Protein AF-I6T8H5-F1 (afdb_monomer_lite)

Radius of gyration: 14.56 Å; chains: 1; bounding box: 39×32×36 Å

Organism: Enterococcus hirae (strain ATCC 9790 / DSM 20160 / JCM 8729 / LMG 6399 / NBRC 3181 / NCIMB 6459 / NCDO 1258 / NCTC 12367 / WDCM 00089 / R) (NCBI:txid768486)

Secondary structure (DSSP, 8-state):
--EEEEEEETTT--EEEEEEEEEEEE-SSTTEEEEEEEEETTEEEEEEEEP-TTEEEEEEE----SSS--------SSS-----------

InterPro domains:
  IPR058243 Mycobacterium phage, VG64 [PF25682] (2-87)

Foldseek 3Di:
DKKKKWKAFQVVLDTPDIDIAPWDWDPPDVQWIWIWHDPDDPDIDIDIGGDDPRIDMDMGDPDDDPDDDDDDDDDRPDDDDDDDDDDDDD

Structure (mmCIF, N/CA/C/O backbone):
data_AF-I6T8H5-F1
#
_entry.id   AF-I6T8H5-F1
#
loop_
_atom_site.group_PDB
_atom_site.id
_atom_site.type_symbol
_atom_site.label_atom_id
_atom_site.la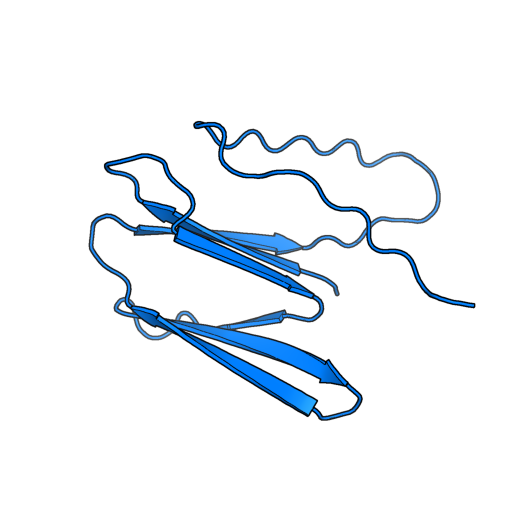bel_alt_id
_atom_site.label_comp_id
_atom_site.label_asym_id
_atom_site.label_entity_id
_atom_site.label_seq_id
_atom_site.pdbx_PDB_ins_code
_atom_site.Cartn_x
_atom_site.Cartn_y
_atom_site.Cartn_z
_atom_site.occupancy
_atom_site.B_iso_or_equiv
_atom_site.auth_seq_id
_atom_site.auth_comp_id
_atom_site.auth_asym_id
_atom_site.auth_atom_id
_atom_site.pdbx_PDB_model_num
ATOM 1 N N . MET A 1 1 ? -14.968 0.779 8.158 1.00 74.56 1 MET A N 1
ATOM 2 C CA . MET A 1 1 ? -14.594 0.750 6.741 1.00 74.56 1 MET A CA 1
ATOM 3 C C . MET A 1 1 ? -13.535 -0.282 6.427 1.00 74.56 1 MET A C 1
ATOM 5 O O . MET A 1 1 ? -12.468 -0.281 7.038 1.00 74.56 1 MET A O 1
ATOM 9 N N . ILE A 1 2 ? -13.867 -1.177 5.499 1.00 85.50 2 ILE A N 1
ATOM 10 C CA . ILE A 1 2 ? -12.900 -2.038 4.819 1.00 85.50 2 ILE A CA 1
ATOM 11 C C . ILE A 1 2 ? -12.391 -1.268 3.605 1.00 85.50 2 ILE A C 1
ATOM 13 O O . ILE A 1 2 ? -13.178 -0.619 2.924 1.00 85.50 2 ILE A O 1
ATOM 17 N N . ARG A 1 3 ? -11.089 -1.332 3.355 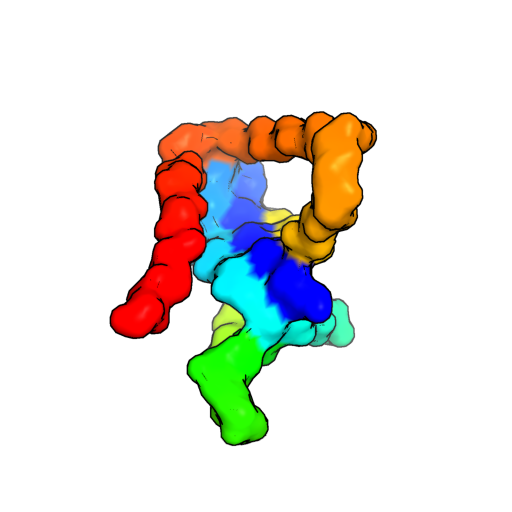1.00 88.62 3 ARG A N 1
ATOM 18 C CA . ARG A 1 3 ? -10.433 -0.728 2.204 1.00 88.62 3 ARG A CA 1
ATOM 19 C C . ARG A 1 3 ? -9.567 -1.745 1.490 1.00 88.62 3 ARG A C 1
ATOM 21 O O . ARG A 1 3 ? -9.100 -2.704 2.110 1.00 88.62 3 ARG A O 1
ATOM 28 N N . ARG A 1 4 ? -9.304 -1.482 0.218 1.00 88.88 4 ARG A N 1
ATOM 29 C CA . ARG A 1 4 ? -8.260 -2.128 -0.571 1.00 88.88 4 ARG A CA 1
ATOM 30 C C . ARG A 1 4 ? -7.209 -1.101 -0.946 1.00 88.88 4 ARG A C 1
ATOM 32 O O . ARG A 1 4 ? -7.539 0.013 -1.334 1.00 88.88 4 ARG A O 1
ATOM 39 N N . VAL A 1 5 ? -5.950 -1.489 -0.829 1.00 92.38 5 VAL A N 1
ATOM 40 C CA . VAL A 1 5 ? -4.815 -0.736 -1.353 1.00 92.38 5 VAL A CA 1
ATOM 41 C C . VAL A 1 5 ? -4.129 -1.605 -2.386 1.00 92.38 5 VAL A C 1
ATOM 43 O O . VAL A 1 5 ? -3.778 -2.742 -2.075 1.00 92.38 5 VAL A O 1
ATOM 46 N N . ALA A 1 6 ? -3.922 -1.069 -3.583 1.00 93.19 6 ALA A N 1
ATOM 47 C CA . ALA A 1 6 ? -3.150 -1.715 -4.637 1.00 93.19 6 ALA A CA 1
ATOM 48 C C . ALA A 1 6 ? -2.033 -0.776 -5.096 1.00 93.19 6 ALA A C 1
ATOM 50 O O . ALA A 1 6 ? -2.284 0.402 -5.348 1.00 93.19 6 ALA A O 1
ATOM 51 N N . VAL A 1 7 ? -0.809 -1.295 -5.205 1.00 92.94 7 VAL A N 1
ATOM 52 C CA . VAL A 1 7 ? 0.341 -0.597 -5.794 1.00 92.94 7 VAL A CA 1
ATOM 53 C C . VAL A 1 7 ? 0.686 -1.279 -7.106 1.00 92.94 7 VAL A C 1
ATOM 55 O O . VAL A 1 7 ? 0.875 -2.495 -7.156 1.00 92.94 7 VAL A O 1
ATOM 58 N N . ILE A 1 8 ? 0.760 -0.488 -8.167 1.00 93.00 8 ILE A N 1
ATOM 59 C CA . ILE A 1 8 ? 0.898 -0.949 -9.543 1.00 93.00 8 ILE A CA 1
ATOM 60 C C . ILE A 1 8 ? 2.155 -0.327 -10.137 1.00 93.00 8 ILE A C 1
ATOM 62 O O . ILE A 1 8 ? 2.422 0.867 -9.973 1.00 93.00 8 ILE A O 1
ATOM 66 N N . ASN A 1 9 ? 2.927 -1.141 -10.844 1.00 92.81 9 ASN A N 1
ATOM 67 C CA . ASN A 1 9 ? 4.076 -0.686 -11.603 1.00 92.81 9 ASN A CA 1
ATOM 68 C C . ASN A 1 9 ? 3.643 -0.242 -12.998 1.00 92.81 9 ASN A C 1
ATOM 70 O O . ASN A 1 9 ? 3.393 -1.076 -13.852 1.00 92.81 9 ASN A O 1
ATOM 74 N N . THR A 1 10 ? 3.645 1.054 -13.265 1.00 92.62 10 THR A N 1
ATOM 75 C CA . THR A 1 10 ? 3.254 1.672 -14.548 1.00 92.62 10 THR A CA 1
ATOM 76 C C . THR A 1 10 ? 4.152 1.329 -15.745 1.00 92.62 10 THR A C 1
ATOM 78 O O . THR A 1 10 ? 3.836 1.697 -16.869 1.00 92.62 10 THR A O 1
ATOM 81 N N . ARG A 1 11 ? 5.298 0.663 -15.536 1.00 92.81 11 ARG A N 1
ATOM 82 C CA . ARG A 1 11 ? 6.178 0.205 -16.627 1.00 92.81 11 ARG A CA 1
ATOM 83 C C . ARG A 1 11 ? 5.867 -1.220 -17.079 1.00 92.81 11 ARG A C 1
ATOM 85 O O . ARG A 1 11 ? 6.167 -1.580 -18.212 1.00 92.81 11 ARG A O 1
ATOM 92 N N . THR A 1 12 ? 5.372 -2.054 -16.170 1.00 89.44 12 THR A N 1
ATOM 93 C CA . THR A 1 12 ? 5.057 -3.472 -16.444 1.00 89.44 12 THR A CA 1
ATOM 94 C C . THR A 1 12 ? 3.571 -3.773 -16.334 1.00 89.44 12 THR A C 1
ATOM 96 O O . THR A 1 12 ? 3.151 -4.902 -16.574 1.00 89.44 12 THR A O 1
ATOM 99 N N . ASP A 1 13 ? 2.829 -2.773 -15.877 1.00 87.00 13 ASP A N 1
ATOM 100 C CA . ASP A 1 13 ? 1.422 -2.744 -15.533 1.00 87.00 13 ASP A CA 1
ATOM 101 C C . ASP A 1 13 ? 1.023 -3.760 -14.421 1.00 87.00 13 ASP A C 1
ATOM 103 O O . ASP A 1 13 ? -0.129 -3.866 -14.014 1.00 87.00 13 ASP A O 1
ATOM 107 N N . LYS A 1 14 ? 1.982 -4.479 -13.821 1.00 85.38 14 LYS A N 1
ATOM 108 C CA . LYS A 1 14 ? 1.731 -5.487 -12.774 1.00 85.38 14 LYS A CA 1
ATOM 109 C C . LYS A 1 14 ? 1.405 -4.873 -11.414 1.00 85.38 14 LYS A C 1
ATOM 111 O O . LYS A 1 14 ? 1.990 -3.862 -11.019 1.00 85.38 14 LYS A O 1
ATOM 116 N N . VAL A 1 15 ? 0.560 -5.564 -10.648 1.00 87.12 15 VAL A N 1
ATOM 117 C CA . VAL A 1 15 ? 0.374 -5.293 -9.215 1.00 87.12 15 VAL A CA 1
ATOM 118 C C . VAL A 1 15 ? 1.587 -5.814 -8.443 1.00 87.12 15 VAL A C 1
ATOM 120 O O . VAL A 1 15 ? 1.904 -7.000 -8.497 1.00 87.12 15 VAL A O 1
ATOM 123 N N . GLU A 1 16 ? 2.269 -4.927 -7.723 1.00 90.06 16 GLU A N 1
ATOM 124 C CA . GLU A 1 16 ? 3.446 -5.263 -6.906 1.00 90.06 16 GLU A CA 1
ATOM 125 C C . GLU A 1 16 ? 3.093 -5.457 -5.427 1.00 90.06 16 GLU A C 1
ATOM 127 O O . GLU A 1 16 ? 3.815 -6.137 -4.698 1.00 90.06 16 GLU A O 1
ATOM 132 N N . PHE A 1 17 ? 1.978 -4.876 -4.979 1.00 90.38 17 PHE A N 1
ATOM 133 C CA . PHE A 1 17 ? 1.479 -5.022 -3.618 1.00 90.38 17 PHE A CA 1
ATOM 134 C C . PHE A 1 17 ? -0.042 -4.867 -3.578 1.00 90.38 17 PHE A C 1
ATOM 136 O O . PHE A 1 17 ? -0.593 -3.967 -4.211 1.00 90.38 17 PHE A O 1
ATOM 143 N N . GLU A 1 18 ? -0.707 -5.697 -2.776 1.00 88.69 18 GLU A N 1
ATOM 144 C CA . GLU A 1 18 ? -2.129 -5.575 -2.471 1.00 88.69 18 GLU A CA 1
ATOM 145 C C . GLU A 1 18 ? -2.385 -5.869 -0.989 1.00 88.69 18 GLU A C 1
ATOM 147 O O . GLU A 1 18 ? -1.848 -6.825 -0.426 1.00 88.69 18 GLU A O 1
ATOM 152 N N . ALA A 1 19 ? -3.238 -5.059 -0.364 1.00 84.38 19 ALA A N 1
ATOM 153 C CA . ALA A 1 19 ? -3.779 -5.334 0.959 1.00 84.38 19 ALA A CA 1
ATOM 154 C C . ALA A 1 19 ? -5.270 -5.002 1.006 1.00 84.38 19 ALA A C 1
ATOM 156 O O . ALA A 1 19 ? -5.696 -3.969 0.491 1.00 84.38 19 ALA A O 1
ATOM 157 N N . ILE A 1 20 ? -6.054 -5.851 1.672 1.00 84.69 20 ILE A N 1
ATOM 158 C CA . ILE A 1 20 ? -7.484 -5.636 1.913 1.00 84.69 20 ILE A CA 1
ATOM 159 C C . ILE A 1 20 ? -7.776 -5.834 3.398 1.00 84.69 20 ILE A C 1
ATOM 161 O O . ILE A 1 20 ? -7.322 -6.806 4.001 1.00 84.69 20 ILE A O 1
ATOM 165 N N . GLY A 1 21 ? -8.537 -4.921 3.996 1.00 85.94 21 GLY A N 1
ATOM 166 C CA . GLY A 1 21 ? -8.937 -5.017 5.398 1.00 85.94 21 GLY A CA 1
ATOM 167 C C . GLY A 1 21 ? -9.349 -3.675 5.985 1.00 85.94 21 GLY A C 1
ATOM 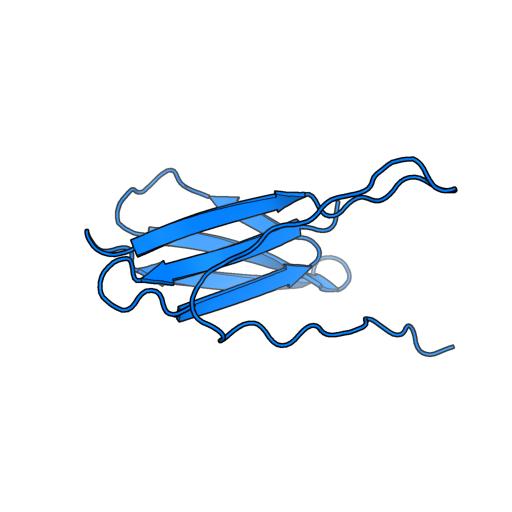168 O O . GLY A 1 21 ? -9.661 -2.730 5.265 1.00 85.94 21 GLY A O 1
ATOM 169 N N . ARG A 1 22 ? -9.326 -3.556 7.311 1.00 87.44 22 ARG A N 1
ATOM 170 C CA . ARG A 1 22 ? -9.441 -2.254 7.977 1.00 87.44 22 ARG A CA 1
ATOM 171 C C . ARG A 1 22 ? -8.107 -1.532 7.880 1.00 87.44 22 ARG A C 1
ATOM 173 O O . ARG A 1 22 ? -7.214 -1.753 8.696 1.00 87.44 22 ARG A O 1
ATOM 180 N N . ILE A 1 23 ? -7.968 -0.728 6.832 1.00 91.25 23 ILE A N 1
ATOM 181 C CA . ILE A 1 23 ? -6.698 -0.105 6.470 1.00 91.25 23 ILE A CA 1
ATOM 182 C C . ILE A 1 23 ? -6.733 1.397 6.737 1.00 91.25 23 ILE A C 1
ATOM 184 O O . ILE A 1 23 ? -7.719 2.067 6.426 1.00 91.25 23 ILE A O 1
ATOM 188 N N . SER A 1 24 ? -5.628 1.917 7.266 1.00 94.62 24 SER A N 1
ATOM 189 C CA . SER A 1 24 ? -5.253 3.328 7.195 1.00 94.62 24 SER A CA 1
ATOM 190 C C . SER A 1 24 ? -4.016 3.476 6.309 1.00 94.62 24 SER A C 1
ATOM 192 O O . SER A 1 24 ? -3.114 2.636 6.371 1.00 94.62 24 SER A O 1
ATOM 194 N N . VAL A 1 25 ? -3.982 4.523 5.488 1.00 95.56 25 VAL A N 1
ATOM 195 C CA . VAL A 1 25 ? -2.878 4.814 4.567 1.00 95.56 25 VAL A CA 1
ATOM 196 C C . VAL A 1 25 ? -2.356 6.212 4.857 1.00 95.56 25 VAL A C 1
ATOM 198 O O . VAL A 1 25 ? -3.136 7.159 4.919 1.00 95.56 25 VAL A O 1
ATOM 201 N N . ASP A 1 26 ? -1.046 6.321 5.031 1.00 96.69 26 ASP A N 1
ATOM 202 C CA . ASP A 1 26 ? -0.321 7.576 5.196 1.00 96.69 26 ASP A CA 1
ATOM 203 C C . ASP A 1 26 ? 0.535 7.830 3.946 1.00 96.69 26 ASP A C 1
ATOM 205 O O . ASP A 1 26 ? 1.307 6.970 3.500 1.00 96.69 26 ASP A O 1
ATOM 209 N N . THR A 1 27 ? 0.322 9.014 3.368 1.00 95.50 27 THR A N 1
ATOM 210 C CA . THR A 1 27 ? 0.887 9.492 2.102 1.00 95.50 27 THR A CA 1
ATOM 211 C C . THR A 1 27 ? 1.705 10.776 2.278 1.00 95.50 27 THR A C 1
ATOM 213 O O . THR A 1 27 ? 1.947 11.475 1.295 1.00 95.50 27 THR A O 1
ATOM 216 N N . GLU A 1 28 ? 2.089 11.145 3.506 1.00 96.38 28 GLU A N 1
ATOM 217 C CA . GLU A 1 28 ? 2.829 12.391 3.768 1.00 96.38 28 GLU A CA 1
ATOM 218 C C . GLU A 1 28 ? 4.219 12.401 3.106 1.00 96.38 28 GLU A C 1
ATOM 220 O O . GLU A 1 28 ? 4.713 13.450 2.687 1.00 96.38 28 GLU A O 1
ATOM 225 N N . ASP A 1 29 ? 4.845 11.230 2.962 1.00 95.00 29 ASP A N 1
ATOM 226 C CA . ASP A 1 29 ? 6.138 11.072 2.299 1.00 95.00 29 ASP A CA 1
ATOM 227 C C . ASP A 1 29 ? 5.966 10.513 0.885 1.00 95.00 29 ASP A C 1
ATOM 229 O O . ASP A 1 29 ? 5.652 9.345 0.685 1.00 95.00 29 ASP A O 1
ATOM 233 N N . LYS A 1 30 ? 6.267 11.327 -0.126 1.00 91.81 30 LYS A N 1
ATOM 234 C CA . LYS A 1 30 ? 6.185 10.926 -1.540 1.00 91.81 30 LYS A CA 1
ATOM 235 C C . LYS A 1 30 ? 7.036 9.702 -1.914 1.00 91.81 30 LYS A C 1
ATOM 237 O O . LYS A 1 30 ? 6.787 9.098 -2.953 1.00 91.81 30 LYS A O 1
ATOM 242 N N . ASN A 1 31 ? 8.053 9.359 -1.120 1.00 95.06 31 ASN A N 1
ATOM 243 C CA . ASN A 1 31 ? 8.946 8.235 -1.401 1.00 95.06 31 ASN A CA 1
ATOM 244 C C . ASN A 1 31 ? 8.468 6.925 -0.767 1.00 95.06 31 ASN A C 1
ATOM 246 O O . ASN A 1 31 ? 9.094 5.890 -0.983 1.00 95.06 31 ASN A O 1
ATOM 250 N N . LYS A 1 32 ? 7.396 6.927 0.033 1.00 95.38 32 LYS A N 1
ATOM 251 C CA . LYS A 1 32 ? 6.887 5.699 0.647 1.00 95.38 32 LYS A CA 1
ATOM 252 C C . LYS A 1 32 ? 5.396 5.763 0.935 1.00 95.38 32 LYS A C 1
ATOM 254 O O . LYS A 1 32 ? 4.870 6.783 1.350 1.00 95.38 32 LYS A O 1
ATOM 259 N N . LEU A 1 33 ? 4.739 4.622 0.814 1.00 96.00 33 LEU A N 1
ATOM 260 C CA . LEU A 1 33 ? 3.376 4.434 1.282 1.00 96.00 33 LEU A CA 1
ATOM 261 C C . LEU A 1 33 ? 3.416 3.669 2.605 1.00 96.00 33 LEU A C 1
ATOM 263 O O . LEU A 1 33 ? 3.970 2.565 2.666 1.00 96.00 33 LEU A O 1
ATOM 267 N N . VAL A 1 34 ? 2.855 4.244 3.670 1.00 97.62 34 VAL A N 1
ATOM 268 C CA . VAL A 1 34 ? 2.746 3.564 4.968 1.00 97.62 34 VAL A CA 1
ATOM 269 C C . VAL A 1 34 ? 1.320 3.061 5.136 1.00 97.62 34 VAL A C 1
ATOM 271 O O . VAL A 1 34 ? 0.367 3.831 5.138 1.00 97.62 34 VAL A O 1
ATOM 274 N N . ILE A 1 35 ? 1.178 1.748 5.285 1.00 95.12 35 ILE A N 1
ATOM 275 C CA . ILE A 1 35 ? -0.108 1.059 5.348 1.00 95.12 35 ILE A CA 1
ATOM 276 C C . ILE A 1 35 ? -0.213 0.376 6.709 1.00 95.12 35 ILE A C 1
ATOM 278 O O . ILE A 1 35 ? 0.629 -0.449 7.072 1.00 95.12 35 ILE A O 1
ATOM 282 N N . LEU A 1 36 ? -1.252 0.715 7.466 1.00 95.88 36 LEU A N 1
ATOM 283 C CA . LEU A 1 36 ? -1.600 0.068 8.727 1.00 95.88 36 LEU A CA 1
ATOM 284 C C . LEU A 1 36 ? -2.858 -0.765 8.532 1.00 95.88 36 LEU A C 1
ATOM 286 O O . LEU A 1 36 ? -3.885 -0.230 8.125 1.00 95.88 36 LEU A O 1
ATOM 290 N N . VAL A 1 37 ? -2.782 -2.052 8.858 1.00 89.69 37 VAL A N 1
ATOM 291 C CA . VAL A 1 37 ? -3.907 -2.988 8.776 1.00 89.69 37 VAL A CA 1
ATOM 292 C C . VAL A 1 37 ? -4.255 -3.455 10.183 1.00 89.69 37 VAL A C 1
ATOM 294 O O . VAL A 1 37 ? -3.405 -4.038 10.856 1.00 89.69 37 VAL A O 1
ATOM 297 N N . GLU A 1 38 ? -5.485 -3.210 10.634 1.00 88.25 38 GLU A N 1
ATOM 298 C CA . GLU A 1 38 ? -6.008 -3.791 11.877 1.00 88.25 38 GLU A CA 1
ATOM 299 C C . GLU A 1 38 ? -6.315 -5.281 11.636 1.00 88.25 38 GLU A C 1
ATOM 301 O O . GLU A 1 38 ? -7.167 -5.620 10.812 1.00 88.25 38 GLU A O 1
ATOM 306 N N . THR A 1 39 ? -5.601 -6.177 12.324 1.00 84.50 39 THR A N 1
ATOM 307 C CA . THR A 1 39 ? -5.737 -7.643 12.184 1.00 84.50 39 THR A CA 1
ATOM 308 C C . THR A 1 39 ? -6.463 -8.303 13.356 1.00 84.50 39 THR A C 1
ATOM 310 O O . THR A 1 39 ? -6.749 -9.495 13.308 1.00 84.50 39 THR A O 1
ATOM 313 N N . GLY A 1 40 ? -6.760 -7.533 14.400 1.00 81.12 40 GLY A N 1
ATOM 314 C CA . GLY A 1 40 ? -7.404 -7.967 15.636 1.00 81.12 40 GLY A CA 1
ATOM 315 C C . GLY A 1 40 ? -7.669 -6.757 16.531 1.00 81.12 40 GLY A C 1
ATOM 316 O O . GLY A 1 40 ? -7.252 -5.644 16.211 1.00 81.12 40 GLY A O 1
ATOM 317 N N . LYS A 1 41 ? -8.364 -6.945 17.658 1.00 86.81 41 LYS A N 1
ATOM 318 C CA . LYS A 1 41 ? -8.699 -5.835 18.565 1.00 86.81 41 LYS A CA 1
ATOM 319 C C . LYS A 1 41 ? -7.418 -5.174 19.086 1.00 86.81 41 LYS A C 1
ATOM 321 O O . LYS A 1 41 ? -6.737 -5.748 19.928 1.00 86.81 41 LYS A O 1
ATOM 326 N N . ASN A 1 42 ? -7.145 -3.951 18.627 1.00 86.94 42 ASN A N 1
ATOM 327 C CA . ASN A 1 42 ? -5.909 -3.207 18.902 1.00 86.94 42 ASN A CA 1
ATOM 328 C C . ASN A 1 42 ? -4.619 -3.888 18.398 1.00 86.94 42 ASN A C 1
ATOM 330 O O . ASN A 1 42 ? -3.529 -3.556 18.863 1.00 86.94 42 ASN A O 1
ATOM 334 N N . GLU A 1 43 ? -4.723 -4.812 17.444 1.00 83.88 43 GLU A N 1
ATOM 335 C CA . GLU A 1 43 ? -3.576 -5.466 16.815 1.00 83.88 43 GLU A CA 1
ATOM 336 C C . GLU A 1 43 ? -3.405 -4.948 15.392 1.00 83.88 43 GLU A C 1
ATOM 338 O O . GLU A 1 43 ? -4.341 -4.982 14.591 1.00 83.88 43 GLU A O 1
ATOM 343 N N . TYR A 1 44 ? -2.197 -4.488 15.069 1.00 88.06 44 TYR A N 1
ATOM 344 C CA . TYR A 1 44 ? -1.911 -3.841 13.794 1.00 88.06 44 TYR A CA 1
ATOM 345 C C . TYR A 1 44 ? -0.670 -4.430 13.137 1.00 88.06 44 TYR A C 1
ATOM 347 O O . TYR A 1 44 ? 0.361 -4.631 13.784 1.00 88.06 44 TYR A O 1
ATOM 355 N N . LYS A 1 45 ? -0.740 -4.621 11.821 1.00 85.38 45 LYS A N 1
ATOM 356 C CA . LYS A 1 45 ? 0.429 -4.864 10.974 1.00 85.38 45 LYS A CA 1
ATOM 357 C C . LYS A 1 45 ? 0.747 -3.611 10.173 1.00 85.38 45 LYS A C 1
ATOM 359 O O . LYS A 1 45 ? -0.146 -2.993 9.597 1.00 85.38 45 LYS A O 1
AT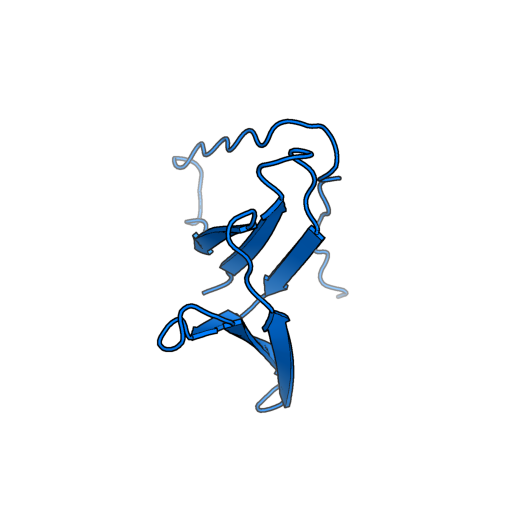OM 364 N N . LYS A 1 46 ? 2.026 -3.236 10.155 1.00 94.56 46 LYS A N 1
ATOM 365 C CA . LYS A 1 46 ? 2.541 -2.099 9.387 1.00 94.56 46 LYS A CA 1
ATOM 366 C C . LYS A 1 46 ? 3.290 -2.606 8.164 1.00 94.56 46 LYS A C 1
ATOM 368 O O . LYS A 1 46 ? 4.194 -3.427 8.296 1.00 94.56 46 LYS A O 1
ATOM 373 N N . HIS A 1 47 ? 2.958 -2.055 7.007 1.00 90.25 47 HIS A N 1
ATOM 374 C CA . HIS A 1 47 ? 3.686 -2.247 5.763 1.00 90.25 47 HIS A CA 1
ATOM 375 C C . HIS A 1 47 ? 4.213 -0.896 5.289 1.00 90.25 47 HIS A C 1
ATOM 377 O O . HIS A 1 47 ? 3.503 0.106 5.331 1.00 90.25 47 HIS A O 1
ATOM 383 N N . LEU A 1 48 ? 5.474 -0.870 4.870 1.00 95.06 48 LEU A N 1
ATOM 384 C CA . LEU A 1 48 ? 6.113 0.296 4.275 1.00 95.06 48 LEU A CA 1
ATOM 385 C C . LEU A 1 48 ? 6.514 -0.100 2.861 1.00 95.06 48 LEU A C 1
ATOM 387 O O . LEU A 1 48 ? 7.377 -0.959 2.681 1.00 95.06 48 LEU A O 1
ATOM 391 N N . VAL A 1 49 ? 5.858 0.504 1.877 1.00 92.69 49 VAL A N 1
ATOM 392 C CA . VAL A 1 49 ? 6.130 0.262 0.460 1.00 92.69 49 VAL A CA 1
ATOM 393 C C . VAL A 1 49 ? 6.959 1.425 -0.059 1.00 92.69 49 VAL A C 1
ATOM 395 O O . VAL A 1 49 ? 6.524 2.571 0.013 1.00 92.69 49 VAL A O 1
ATOM 398 N N . ASN A 1 50 ? 8.167 1.146 -0.542 1.00 94.38 50 ASN A N 1
ATOM 399 C CA . ASN A 1 50 ? 9.009 2.164 -1.162 1.00 94.38 50 ASN A CA 1
ATOM 400 C C . ASN A 1 50 ? 8.405 2.569 -2.514 1.00 94.38 50 ASN A C 1
ATOM 402 O O . ASN A 1 50 ? 8.098 1.701 -3.329 1.00 94.38 50 ASN A O 1
ATOM 406 N N . MET A 1 51 ? 8.251 3.868 -2.747 1.00 95.06 51 MET A N 1
ATOM 407 C CA . MET A 1 51 ? 7.647 4.413 -3.959 1.00 95.06 51 MET A CA 1
ATOM 408 C C . MET A 1 51 ? 8.732 4.933 -4.894 1.00 95.06 51 MET A C 1
ATOM 410 O O . MET A 1 51 ? 9.620 5.686 -4.496 1.00 95.06 51 MET A O 1
ATOM 414 N N . THR A 1 52 ? 8.642 4.546 -6.162 1.00 93.38 52 THR A N 1
ATOM 415 C CA . THR A 1 52 ? 9.492 5.060 -7.239 1.00 93.38 52 THR A CA 1
ATOM 416 C C . THR A 1 52 ? 8.669 5.881 -8.228 1.00 93.38 52 THR A C 1
ATOM 418 O O . THR A 1 52 ? 7.444 5.938 -8.145 1.00 93.38 52 THR A O 1
ATOM 421 N N . SER A 1 53 ? 9.333 6.474 -9.224 1.00 94.44 53 SER A N 1
ATOM 422 C CA . SER A 1 53 ? 8.662 7.166 -10.333 1.00 94.44 53 SER A CA 1
ATOM 423 C C . SER A 1 53 ? 7.765 6.260 -11.182 1.00 94.44 53 SER A C 1
ATOM 425 O O . SER A 1 53 ? 6.984 6.768 -11.977 1.00 94.44 53 SER A O 1
ATOM 427 N N . TRP A 1 54 ? 7.899 4.937 -11.055 1.00 94.88 54 TRP A N 1
ATOM 428 C CA . TRP A 1 54 ? 7.132 3.963 -11.829 1.00 94.88 54 TRP A CA 1
ATOM 429 C C . TRP A 1 54 ? 5.946 3.389 -11.064 1.00 94.88 54 TRP A C 1
ATOM 431 O O . TRP A 1 54 ? 5.234 2.554 -11.611 1.00 94.88 54 TRP A O 1
ATOM 441 N N . ASN A 1 55 ? 5.717 3.803 -9.821 1.00 93.12 55 ASN A N 1
ATOM 442 C CA . ASN A 1 55 ? 4.621 3.285 -9.019 1.00 93.12 55 ASN A CA 1
ATOM 443 C C . ASN A 1 55 ? 3.413 4.221 -9.081 1.00 93.12 55 ASN A C 1
ATOM 445 O O . ASN A 1 55 ? 3.534 5.430 -8.899 1.00 93.12 55 ASN A O 1
ATOM 449 N N . MET A 1 56 ? 2.235 3.638 -9.265 1.00 92.88 56 MET A N 1
ATOM 450 C CA . MET A 1 56 ? 0.952 4.260 -8.949 1.00 92.88 56 MET A CA 1
ATOM 451 C C . MET A 1 56 ? 0.280 3.452 -7.839 1.00 92.88 56 MET A C 1
ATOM 453 O O . MET A 1 56 ? 0.565 2.266 -7.677 1.00 92.88 56 MET A O 1
ATOM 457 N N . TYR A 1 57 ? -0.608 4.071 -7.068 1.00 93.62 57 TYR A N 1
ATOM 458 C CA . TYR A 1 57 ? -1.395 3.354 -6.071 1.00 93.62 57 TYR A CA 1
ATOM 459 C C . TYR A 1 57 ? -2.839 3.834 -6.065 1.00 93.62 57 TYR A C 1
ATOM 461 O O . TYR A 1 57 ? -3.126 4.978 -6.419 1.00 93.62 57 TYR A O 1
ATOM 469 N N . VAL A 1 58 ? -3.735 2.948 -5.641 1.00 91.81 58 VAL A N 1
ATOM 470 C CA . VAL A 1 58 ? -5.153 3.244 -5.442 1.00 91.81 58 VAL A CA 1
ATOM 471 C C . VAL A 1 58 ? -5.549 2.790 -4.043 1.00 91.81 58 VAL A C 1
ATOM 473 O O . VAL A 1 58 ? -5.132 1.722 -3.591 1.00 91.81 58 VAL A O 1
ATOM 476 N N . VAL A 1 59 ? -6.332 3.621 -3.354 1.00 92.06 59 VAL A N 1
ATOM 477 C CA . VAL A 1 59 ? -6.978 3.298 -2.077 1.00 92.06 59 VAL A CA 1
ATOM 478 C C . VAL A 1 59 ? -8.482 3.335 -2.307 1.00 92.06 59 VAL A C 1
ATOM 480 O O . VAL A 1 59 ? -9.032 4.382 -2.636 1.00 92.06 59 VAL A O 1
ATOM 483 N N . GLU A 1 60 ? -9.130 2.188 -2.159 1.00 87.00 60 GLU A N 1
ATOM 484 C CA . GLU A 1 60 ? -10.544 1.991 -2.471 1.00 87.00 60 GLU A CA 1
ATOM 485 C C . GLU A 1 60 ? -11.307 1.675 -1.187 1.00 87.00 60 GLU A C 1
ATOM 487 O O . GLU A 1 60 ? -10.946 0.741 -0.469 1.00 87.00 60 GLU A O 1
ATOM 492 N N . ASP A 1 61 ? -12.367 2.428 -0.900 1.00 86.19 61 ASP A N 1
ATOM 493 C CA . ASP A 1 61 ? -13.306 2.103 0.172 1.00 86.19 61 ASP A CA 1
ATOM 494 C C . ASP A 1 61 ? -14.275 1.016 -0.321 1.00 86.19 61 ASP A C 1
ATOM 496 O O . ASP A 1 61 ? -14.967 1.192 -1.320 1.00 86.19 61 ASP A O 1
ATOM 500 N N . LEU A 1 62 ? -14.317 -0.125 0.374 1.00 76.69 62 LEU A N 1
ATOM 501 C CA . LEU A 1 62 ? -15.089 -1.315 -0.015 1.00 76.69 62 LEU A CA 1
ATOM 502 C C . LEU A 1 62 ? -16.423 -1.459 0.743 1.00 76.69 62 LEU A C 1
ATOM 504 O O . LEU A 1 62 ? -16.981 -2.555 0.814 1.00 76.69 62 LEU A O 1
ATOM 508 N N . GLU A 1 63 ? -16.933 -0.402 1.377 1.00 69.44 63 GLU A N 1
ATOM 509 C CA . GLU A 1 63 ? -18.229 -0.478 2.064 1.00 69.44 63 GLU A CA 1
ATOM 510 C C . GLU A 1 63 ? -19.383 -0.682 1.062 1.00 69.44 63 GLU A C 1
ATOM 512 O O . GLU A 1 63 ? -19.558 0.091 0.126 1.00 69.44 63 GLU A O 1
ATOM 517 N N . GLY A 1 64 ? -20.183 -1.737 1.271 1.00 58.50 64 GLY A N 1
ATOM 518 C CA . GLY A 1 64 ? -21.375 -2.051 0.480 1.00 58.50 64 GLY A CA 1
ATOM 519 C C . GLY A 1 64 ? -22.650 -1.899 1.308 1.00 58.50 64 GLY A C 1
ATOM 520 O O . GLY A 1 64 ? -22.795 -2.523 2.362 1.00 58.50 64 GLY A O 1
ATOM 521 N N . ALA A 1 65 ? -23.586 -1.076 0.832 1.00 43.53 65 ALA A N 1
ATOM 522 C CA . ALA A 1 65 ? -24.899 -0.913 1.440 1.00 43.53 65 ALA A CA 1
ATOM 523 C C . ALA A 1 65 ? -25.713 -2.213 1.373 1.00 43.53 65 ALA A C 1
ATOM 525 O O . ALA A 1 65 ? -25.675 -2.963 0.392 1.00 43.53 65 ALA A O 1
ATOM 526 N N . LYS A 1 66 ? -26.501 -2.465 2.421 1.00 49.47 66 LYS A N 1
ATOM 527 C CA . LYS A 1 66 ? -27.499 -3.532 2.415 1.00 49.47 66 LYS A CA 1
ATOM 528 C C . LYS A 1 66 ? -28.522 -3.250 1.302 1.00 49.47 66 LYS A C 1
ATOM 530 O O . LYS A 1 66 ? -29.319 -2.334 1.430 1.00 49.47 66 LYS A O 1
ATOM 535 N N . VAL A 1 67 ? -28.533 -4.140 0.307 1.00 45.88 67 VAL A N 1
ATOM 536 C CA . VAL A 1 67 ? -29.568 -4.371 -0.724 1.00 45.88 67 VAL A CA 1
ATOM 537 C C . VAL A 1 67 ? -29.490 -3.505 -2.008 1.00 45.88 67 VAL A C 1
ATOM 539 O O . VAL A 1 67 ? -30.290 -2.618 -2.235 1.00 45.88 67 VAL A O 1
ATOM 542 N N . ASN A 1 68 ? -28.547 -3.884 -2.884 1.00 49.50 68 ASN A N 1
ATOM 543 C CA . ASN A 1 68 ? -28.519 -3.791 -4.363 1.00 49.50 68 ASN A CA 1
ATOM 544 C C . ASN A 1 68 ? -28.892 -2.463 -5.081 1.00 49.50 68 ASN A C 1
ATOM 546 O O . ASN A 1 68 ? -29.950 -2.372 -5.698 1.00 49.50 68 ASN A O 1
ATOM 550 N N . GLU A 1 69 ? -27.947 -1.509 -5.127 1.00 38.84 69 GLU A N 1
ATOM 551 C CA . GLU A 1 69 ? -27.956 -0.329 -6.031 1.00 38.84 69 GLU A CA 1
ATOM 552 C C . GLU A 1 69 ? -26.540 0.222 -6.400 1.00 38.84 69 GLU A C 1
ATOM 554 O O . GLU A 1 69 ? -26.412 1.239 -7.075 1.00 38.84 69 GLU A O 1
ATOM 559 N N . TYR A 1 70 ? -25.456 -0.494 -6.042 1.00 40.84 70 TYR A N 1
ATOM 560 C CA . TYR A 1 70 ? -24.036 -0.085 -6.143 1.00 40.84 70 TYR A CA 1
ATOM 561 C C . TYR A 1 70 ? -23.204 -1.002 -7.063 1.00 40.84 70 TYR A C 1
ATOM 563 O O . TYR A 1 70 ? -22.271 -1.675 -6.622 1.00 40.84 70 TYR A O 1
ATOM 571 N N . LYS A 1 71 ? -23.541 -1.082 -8.355 1.00 39.31 71 LYS A N 1
ATOM 572 C CA . LYS A 1 71 ? -22.662 -1.737 -9.342 1.00 39.31 71 LYS A CA 1
ATOM 573 C C . LYS A 1 71 ? -21.328 -0.972 -9.396 1.00 39.31 71 LYS A C 1
ATOM 575 O O . LYS A 1 71 ? -21.325 0.208 -9.726 1.00 39.31 71 LYS A O 1
ATOM 580 N N . TYR A 1 72 ? -20.216 -1.637 -9.101 1.00 38.81 72 TYR A N 1
ATOM 581 C CA . TYR A 1 72 ? -18.862 -1.092 -9.222 1.00 38.81 72 TYR A CA 1
ATOM 582 C C . TYR A 1 72 ? -18.003 -2.127 -9.958 1.00 38.81 72 TYR A C 1
ATOM 584 O O . TYR A 1 72 ? -18.011 -3.309 -9.613 1.00 38.81 72 TYR A O 1
ATOM 592 N N . GLU A 1 73 ? -17.326 -1.690 -11.016 1.00 40.78 73 GLU A N 1
ATOM 593 C CA . GLU A 1 73 ? -16.440 -2.506 -11.843 1.00 40.78 73 GLU A CA 1
ATOM 594 C C . GLU A 1 73 ? -15.148 -1.712 -12.028 1.00 40.78 73 GLU A C 1
ATOM 596 O O . GLU A 1 73 ? -15.156 -0.637 -12.630 1.00 40.78 73 GLU A O 1
ATOM 601 N N . VAL A 1 74 ? -14.047 -2.212 -11.471 1.00 46.09 74 VAL A N 1
ATOM 602 C CA . VAL A 1 74 ? -12.723 -1.615 -11.653 1.00 46.09 74 VAL A CA 1
ATOM 603 C C . VAL A 1 74 ? -11.841 -2.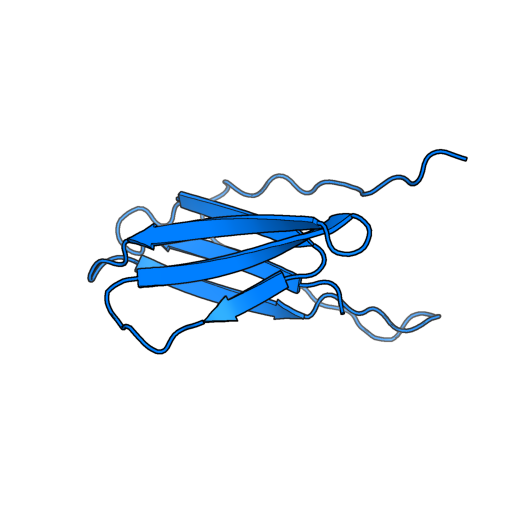616 -12.367 1.00 46.09 74 VAL A C 1
ATOM 605 O O . VAL A 1 74 ? -11.483 -3.666 -11.836 1.00 46.09 74 VAL A O 1
ATOM 608 N N . ASN A 1 75 ? -11.518 -2.262 -13.605 1.00 46.78 75 ASN A N 1
ATOM 609 C CA . ASN A 1 75 ? -10.677 -3.038 -14.494 1.00 46.78 75 ASN A CA 1
ATOM 610 C C . ASN A 1 75 ? -9.238 -2.519 -14.396 1.00 46.78 75 ASN A C 1
ATOM 612 O O . ASN A 1 75 ? -8.934 -1.426 -14.870 1.00 46.78 75 ASN A O 1
ATOM 616 N N . TYR A 1 76 ? -8.357 -3.314 -13.788 1.00 49.59 76 TYR A N 1
ATOM 617 C CA . TYR A 1 76 ? -6.910 -3.106 -13.831 1.00 49.59 76 TYR A CA 1
ATOM 618 C C . TYR A 1 76 ? -6.317 -4.051 -14.884 1.00 49.59 76 TYR A C 1
ATOM 620 O O . TYR A 1 76 ? -6.390 -5.270 -14.732 1.00 49.59 76 TYR A O 1
ATOM 628 N N . MET A 1 77 ? -5.741 -3.508 -15.957 1.00 54.59 77 MET A N 1
ATOM 629 C CA . MET A 1 77 ? -4.935 -4.285 -16.909 1.00 54.59 77 MET A CA 1
ATOM 630 C C . MET A 1 77 ? -3.456 -4.173 -16.516 1.00 54.59 77 MET A C 1
ATOM 632 O O . MET A 1 77 ? -3.042 -3.038 -16.264 1.00 54.59 77 MET A O 1
ATOM 636 N N . PRO A 1 78 ? -2.673 -5.284 -16.459 1.00 51.28 78 PRO A N 1
ATOM 637 C CA . PRO A 1 78 ? -2.873 -6.632 -16.975 1.00 51.28 78 PRO A CA 1
ATOM 638 C C . PRO A 1 78 ? -2.940 -7.701 -15.853 1.00 51.28 78 PRO A C 1
ATOM 640 O O . PRO A 1 78 ? -2.017 -7.923 -15.064 1.00 51.28 78 PRO A O 1
ATOM 643 N N . GLU A 1 79 ? -4.068 -8.410 -15.840 1.00 51.78 79 GLU A N 1
ATOM 644 C CA . GLU A 1 79 ? -4.254 -9.839 -15.511 1.00 51.78 79 GLU A CA 1
ATOM 645 C C . GLU A 1 79 ? -3.708 -10.442 -14.195 1.00 51.78 79 GLU A C 1
ATOM 647 O O . GLU A 1 79 ? -3.682 -11.664 -14.073 1.00 51.78 79 GLU A O 1
ATOM 652 N N . SER A 1 80 ? -3.304 -9.674 -13.177 1.00 58.00 80 SER A N 1
ATOM 653 C CA . SER A 1 80 ? -2.697 -10.262 -11.956 1.00 58.00 80 SER A CA 1
ATOM 654 C C . SER A 1 80 ? -3.553 -10.252 -10.683 1.00 58.00 80 SER A C 1
ATOM 656 O O . SER A 1 80 ? -3.117 -10.781 -9.663 1.00 58.00 80 SER A O 1
ATOM 658 N N . ILE A 1 81 ? -4.784 -9.738 -10.715 1.00 53.91 81 ILE A N 1
ATOM 659 C CA . ILE A 1 81 ? -5.665 -9.764 -9.536 1.00 53.91 81 ILE A CA 1
ATOM 660 C C . ILE A 1 81 ? -6.641 -10.935 -9.658 1.00 53.91 81 ILE A C 1
ATOM 662 O O . ILE A 1 81 ? -7.626 -10.865 -10.392 1.00 53.91 81 ILE A O 1
ATOM 666 N N . VAL A 1 82 ? -6.380 -12.009 -8.911 1.00 57.66 82 VAL A N 1
ATOM 667 C CA . VAL A 1 82 ? -7.338 -13.108 -8.738 1.00 57.66 82 VAL A CA 1
ATOM 668 C C . VAL A 1 82 ? -8.341 -12.702 -7.649 1.00 57.66 82 VAL A C 1
ATOM 670 O O . VAL A 1 82 ? -7.924 -12.457 -6.516 1.00 57.66 82 VAL A O 1
ATOM 673 N N . PRO A 1 83 ? -9.651 -12.621 -7.942 1.00 57.75 83 PRO A N 1
ATOM 674 C CA . PRO A 1 83 ? -10.646 -12.271 -6.934 1.00 57.75 83 PRO A CA 1
ATOM 675 C C . PRO A 1 83 ? -10.696 -13.330 -5.824 1.00 57.75 83 PRO A C 1
ATOM 677 O O . PRO A 1 83 ? -10.674 -14.531 -6.097 1.00 57.75 83 PRO A O 1
ATOM 680 N N . PHE A 1 84 ? -10.813 -12.894 -4.567 1.00 60.78 84 PHE A N 1
ATOM 681 C CA . PHE A 1 84 ? -11.020 -13.783 -3.422 1.00 60.78 84 PHE A CA 1
ATOM 682 C C . PHE A 1 84 ? -12.302 -13.435 -2.664 1.00 60.78 84 PHE A C 1
ATOM 684 O O . PHE A 1 84 ? -12.760 -12.295 -2.653 1.00 60.78 84 PHE A O 1
ATOM 691 N N . THR A 1 85 ? -12.894 -14.445 -2.024 1.00 65.06 85 THR A N 1
ATOM 692 C CA . THR A 1 85 ? -14.110 -14.304 -1.213 1.00 65.06 85 THR A CA 1
ATOM 693 C C . THR A 1 85 ? -13.746 -14.422 0.264 1.00 65.06 85 THR A C 1
ATOM 695 O O . THR A 1 85 ? -13.128 -15.405 0.670 1.00 65.06 85 THR A O 1
ATOM 698 N N . VAL A 1 86 ? -14.129 -13.435 1.079 1.00 68.06 86 VAL A N 1
ATOM 699 C CA . VAL A 1 86 ? -13.974 -13.503 2.540 1.00 68.06 86 VAL A CA 1
ATOM 700 C C . VAL A 1 86 ? -15.122 -14.332 3.112 1.00 68.06 86 VAL A C 1
ATOM 702 O O . VAL A 1 86 ? -16.277 -13.922 3.052 1.00 68.06 86 VAL A O 1
ATOM 705 N N . THR A 1 87 ? -14.812 -15.499 3.672 1.00 65.06 87 THR A N 1
ATOM 706 C CA . THR A 1 87 ? -15.776 -16.319 4.421 1.00 65.06 87 THR A CA 1
ATOM 707 C C . THR A 1 87 ? -15.520 -16.202 5.919 1.00 65.06 87 THR A C 1
ATOM 709 O O . THR A 1 87 ? -14.440 -16.569 6.386 1.00 65.06 87 THR A O 1
ATOM 712 N N . GLU A 1 88 ? -16.515 -15.746 6.684 1.00 59.59 88 GLU A N 1
ATOM 713 C CA . GLU A 1 88 ? -16.515 -15.877 8.144 1.00 59.59 88 GLU A CA 1
ATOM 714 C C . GLU A 1 88 ? -16.758 -17.344 8.527 1.00 59.59 88 GLU A C 1
ATOM 716 O O . GLU A 1 88 ? -17.716 -17.972 8.068 1.00 59.59 88 GLU A O 1
ATOM 721 N N . LYS A 1 89 ? -15.883 -17.913 9.366 1.00 49.19 89 LYS A N 1
ATOM 722 C CA . LYS A 1 89 ? -16.152 -19.206 10.003 1.00 49.19 89 LYS A CA 1
ATOM 723 C C . LYS A 1 89 ? -17.144 -18.990 11.142 1.00 49.19 89 LYS A C 1
ATOM 725 O O . LYS A 1 89 ? -16.868 -18.210 12.050 1.00 49.19 89 LYS A O 1
ATOM 730 N N . LYS A 1 90 ? -18.277 -19.684 11.051 1.00 47.03 90 LYS A N 1
ATOM 731 C CA . LYS A 1 90 ? -19.269 -19.819 12.118 1.00 47.03 90 LYS A CA 1
ATOM 732 C C . LYS A 1 90 ? -18.750 -20.715 13.240 1.00 47.03 90 LYS A C 1
ATOM 734 O O . LYS A 1 90 ? -18.001 -21.666 12.916 1.00 47.03 90 LYS A O 1
#

Seq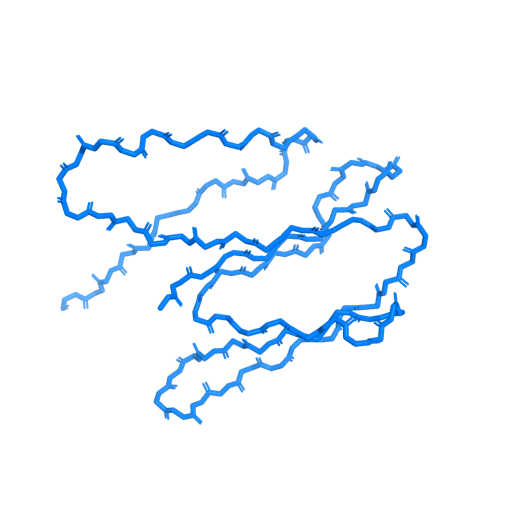uence (90 aa):
MIRRVAVINTRTDKVEFEAIGRISVDTEDKNKLVILVETGKNEYKKHLVNMTSWNMYVVEDLEGAKVNEYKYEVNYMPESIVPFTVTEKK

pLDDT: mean 78.55, std 18.9, range [38.81, 97.62]